Protein AF-L9KUN8-F1 (afdb_monomer_lite)

Foldseek 3Di:
DVVVVVVVVVVVVVCQQVCAAQDAQPQQGDGFNGSHYPDDAAGEDPDGAQSLNVQDADPPALAHRRDTLQVQLVDQDWDADPVRDTDRSVPQLVVDDNSVRHDHHRDPDPPLVRLLVCVVCVVVSCVVNVGHCDDNNPRDPVSNPRDPVNVVVVVVVD

pLDDT: mean 93.27, std 7.04, range [61.41, 98.62]

Sequence (158 aa):
MVVEAMASEIEKMLSEQLCGCWKQCPFCGAICTNTIPTHDGDHSVPFHRSKAVYGWKWYKTDKFSVDFCTSSVASDNYFRLSDDRRIPYKTYRQAGGDYATWSITPDSSLQPYWKWFVCHFRSKLEEKYEKKFTGLGKIPDSWTKITKEDVLNDLKRQ

Radius of gyration: 17.7 Å; chains: 1; bounding box: 38×52×41 Å

Structure (mmCIF, N/CA/C/O backbone):
data_AF-L9KUN8-F1
#
_entry.id   AF-L9KUN8-F1
#
loop_
_atom_site.group_PDB
_atom_site.id
_atom_site.type_symbol
_atom_site.label_atom_id
_atom_site.label_alt_id
_atom_site.label_comp_id
_atom_site.label_asym_id
_atom_site.label_entity_id
_atom_site.label_seq_id
_atom_site.pdbx_PDB_ins_code
_atom_site.Cartn_x
_atom_site.Cartn_y
_atom_site.Cartn_z
_atom_site.occupancy
_atom_site.B_iso_or_equiv
_atom_site.auth_seq_id
_atom_site.auth_comp_id
_atom_site.auth_asym_id
_atom_site.auth_atom_id
_atom_site.pdbx_PDB_model_num
ATOM 1 N N . MET A 1 1 ? 19.400 35.117 10.901 1.00 61.41 1 MET A N 1
ATOM 2 C CA . MET A 1 1 ? 20.815 34.678 10.913 1.00 61.41 1 MET A CA 1
ATOM 3 C C . MET A 1 1 ? 20.997 33.223 11.361 1.00 61.41 1 MET A C 1
ATOM 5 O O . MET A 1 1 ? 21.244 32.405 10.493 1.00 61.41 1 MET A O 1
ATOM 9 N N . VAL A 1 2 ? 20.843 32.843 12.643 1.00 71.25 2 VAL A N 1
ATOM 10 C CA . VAL A 1 2 ? 21.081 31.437 13.086 1.00 71.25 2 VAL A CA 1
ATOM 11 C C . VAL A 1 2 ? 20.014 30.456 12.573 1.00 71.25 2 VAL A C 1
ATOM 13 O O . VAL A 1 2 ? 20.345 29.384 12.083 1.00 71.25 2 VAL A O 1
ATOM 16 N N . VAL A 1 3 ? 18.736 30.845 12.615 1.00 74.25 3 VAL A N 1
ATOM 17 C CA . VAL A 1 3 ? 17.617 30.006 12.138 1.00 74.25 3 VAL A CA 1
ATOM 18 C C . VAL A 1 3 ? 17.662 29.796 10.620 1.00 74.25 3 VAL A C 1
ATOM 20 O O . VAL A 1 3 ? 17.379 28.704 10.147 1.00 74.25 3 VAL A O 1
ATOM 23 N N . GLU A 1 4 ? 18.065 30.814 9.856 1.00 77.31 4 GLU A N 1
ATOM 24 C CA . GLU A 1 4 ? 18.199 30.722 8.393 1.00 77.31 4 GLU A CA 1
ATOM 25 C C . GLU A 1 4 ? 19.376 29.830 7.983 1.00 77.31 4 GLU A C 1
ATOM 27 O O . GLU A 1 4 ? 19.248 29.042 7.051 1.00 77.31 4 GLU A O 1
ATOM 32 N N . ALA A 1 5 ? 20.497 29.899 8.710 1.00 78.31 5 ALA A N 1
ATOM 33 C CA . ALA A 1 5 ? 21.628 29.001 8.494 1.00 78.31 5 ALA A CA 1
ATOM 34 C C . ALA A 1 5 ? 21.252 27.539 8.800 1.00 78.31 5 ALA A C 1
ATOM 36 O O . ALA A 1 5 ? 21.528 26.657 7.992 1.00 78.31 5 ALA A O 1
ATOM 37 N N . MET A 1 6 ? 20.542 27.290 9.910 1.00 84.06 6 MET A N 1
ATOM 38 C CA . MET A 1 6 ? 20.030 25.954 10.245 1.00 84.06 6 MET A CA 1
ATOM 39 C C . MET A 1 6 ? 19.022 25.436 9.212 1.00 84.06 6 MET A C 1
ATOM 41 O O . MET A 1 6 ? 19.077 24.269 8.836 1.00 84.06 6 MET A O 1
ATOM 45 N N . ALA A 1 7 ? 18.106 26.289 8.746 1.00 84.94 7 ALA A N 1
ATOM 46 C CA . ALA A 1 7 ? 17.129 25.918 7.728 1.00 84.94 7 ALA A CA 1
ATOM 47 C C . ALA A 1 7 ? 17.807 25.539 6.402 1.00 84.94 7 ALA A C 1
ATOM 49 O O . ALA A 1 7 ? 17.442 24.525 5.818 1.00 84.94 7 ALA A O 1
ATOM 50 N N . SER A 1 8 ? 18.823 26.296 5.979 1.00 88.94 8 SER A N 1
ATOM 51 C CA . SER A 1 8 ? 19.601 26.024 4.761 1.00 88.94 8 SER A CA 1
ATOM 52 C C . SER A 1 8 ? 20.358 24.694 4.831 1.00 88.94 8 SER A C 1
ATOM 54 O O . SER A 1 8 ? 20.368 23.920 3.875 1.00 88.94 8 SER A O 1
ATOM 56 N N . GLU A 1 9 ? 20.947 24.372 5.984 1.00 89.38 9 GLU A N 1
ATOM 57 C CA . GLU A 1 9 ? 21.663 23.108 6.165 1.00 89.38 9 GLU A CA 1
ATOM 58 C C . GLU A 1 9 ? 20.710 21.905 6.197 1.00 89.38 9 GLU A C 1
ATOM 60 O O . GLU A 1 9 ? 20.967 20.896 5.540 1.00 89.38 9 GLU A O 1
ATOM 65 N N . ILE A 1 10 ? 19.555 22.042 6.860 1.00 86.12 10 ILE A N 1
ATOM 66 C CA . ILE A 1 10 ? 18.482 21.039 6.822 1.00 86.12 10 ILE A CA 1
ATOM 67 C C . ILE A 1 10 ? 17.959 20.861 5.394 1.00 86.12 10 ILE A C 1
ATOM 69 O O . ILE A 1 10 ? 17.782 19.730 4.951 1.00 86.12 10 ILE A O 1
ATOM 73 N N . GLU A 1 11 ? 17.722 21.949 4.664 1.00 85.00 11 GLU A N 1
ATOM 74 C CA . GLU A 1 11 ? 17.260 21.906 3.276 1.00 85.00 11 GLU A CA 1
ATOM 75 C C . GLU A 1 11 ? 18.266 21.184 2.382 1.00 85.00 11 GLU A C 1
ATOM 77 O O . GLU A 1 11 ? 17.876 20.308 1.612 1.00 85.00 11 GLU A O 1
ATOM 82 N N . LYS A 1 12 ? 19.561 21.476 2.526 1.00 84.12 12 LYS A N 1
ATOM 83 C CA . LYS A 1 12 ? 20.623 20.793 1.785 1.00 84.12 12 LYS A CA 1
ATOM 84 C C . LYS A 1 12 ? 20.669 19.300 2.111 1.00 84.12 12 LYS A C 1
ATOM 86 O O . LYS A 1 12 ? 20.651 18.488 1.191 1.00 84.12 12 LYS A O 1
ATOM 91 N N . MET A 1 13 ? 20.659 18.933 3.394 1.00 81.00 13 MET A N 1
ATOM 92 C CA . MET A 1 13 ? 20.650 17.530 3.822 1.00 81.00 13 MET A CA 1
ATOM 93 C C . MET A 1 13 ? 19.417 16.785 3.304 1.00 81.00 13 MET A C 1
ATOM 95 O O . MET A 1 13 ? 19.529 15.671 2.798 1.00 81.00 13 MET A O 1
ATOM 99 N N . LEU A 1 14 ? 18.234 17.395 3.409 1.00 78.94 14 LEU A N 1
ATOM 100 C CA . LEU A 1 14 ? 17.001 16.815 2.889 1.00 78.94 14 LEU A CA 1
ATOM 101 C C . LEU A 1 14 ? 17.051 16.705 1.367 1.00 78.94 14 LEU A C 1
ATOM 103 O O . LEU A 1 14 ? 16.678 15.667 0.846 1.00 78.94 14 LEU A O 1
ATOM 107 N N . SER A 1 15 ? 17.543 17.717 0.656 1.00 77.62 15 SER A N 1
ATOM 108 C CA . SER A 1 15 ? 17.675 17.698 -0.803 1.00 77.62 15 SER A CA 1
ATOM 109 C C . SER A 1 15 ? 18.627 16.596 -1.273 1.00 77.62 15 SER A C 1
ATOM 111 O O . SER A 1 15 ? 18.291 15.855 -2.188 1.00 77.62 15 SER A O 1
ATOM 113 N N . GLU A 1 16 ? 19.761 16.398 -0.598 1.00 72.25 16 GLU A N 1
ATOM 114 C CA . GLU A 1 16 ? 20.705 15.306 -0.881 1.00 72.25 16 GLU A CA 1
ATOM 115 C C . GLU A 1 16 ? 20.124 13.916 -0.561 1.00 72.25 16 GLU A C 1
ATOM 117 O O . GLU A 1 16 ? 20.433 12.945 -1.243 1.00 72.25 16 GLU A O 1
ATOM 122 N N . GLN A 1 17 ? 19.250 13.797 0.442 1.00 67.81 17 GLN A N 1
ATOM 123 C CA . GLN A 1 17 ? 18.532 12.545 0.729 1.00 67.81 17 GLN A CA 1
ATOM 124 C C . GLN A 1 17 ? 17.341 12.316 -0.217 1.00 67.81 17 GLN A C 1
ATOM 126 O O . GLN A 1 17 ? 16.961 11.177 -0.488 1.00 67.81 17 GLN A O 1
ATOM 131 N N . LEU A 1 18 ? 16.746 13.393 -0.729 1.00 70.69 18 LEU A N 1
ATOM 132 C CA . LEU A 1 18 ? 15.583 13.389 -1.612 1.00 70.69 18 LEU A CA 1
ATOM 133 C C . LEU A 1 18 ? 15.972 13.476 -3.098 1.00 70.69 18 LEU A C 1
ATOM 135 O O . LEU A 1 18 ? 15.100 13.403 -3.954 1.00 70.69 18 LEU A O 1
ATOM 139 N N . CYS A 1 19 ? 17.254 13.584 -3.457 1.00 74.50 19 CYS A N 1
ATOM 140 C CA . CYS A 1 19 ? 17.691 13.590 -4.859 1.00 74.50 19 CYS A CA 1
ATOM 141 C C . CYS A 1 19 ? 17.757 12.186 -5.485 1.00 74.50 19 CYS A C 1
ATOM 143 O O . CYS A 1 19 ? 18.131 12.053 -6.648 1.00 74.50 19 CYS A O 1
ATOM 145 N N . GLY A 1 20 ? 17.379 11.147 -4.735 1.00 86.38 20 GLY A N 1
ATOM 146 C CA 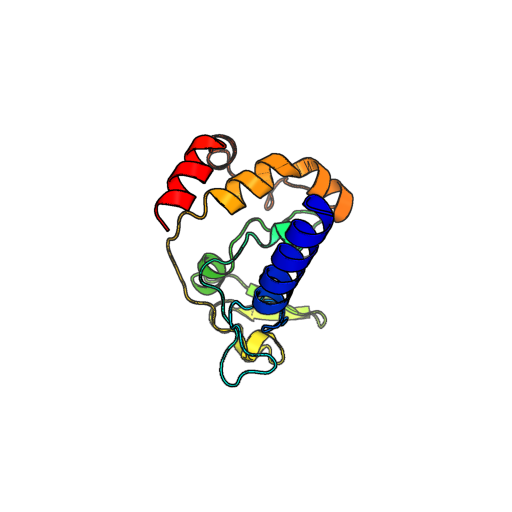. GLY A 1 20 ? 17.385 9.761 -5.186 1.00 86.38 20 GLY A CA 1
ATOM 147 C C . GLY A 1 20 ? 16.281 9.398 -6.182 1.00 86.38 20 GLY A C 1
ATOM 148 O O . GLY A 1 20 ? 15.690 10.220 -6.882 1.00 86.38 20 GLY A O 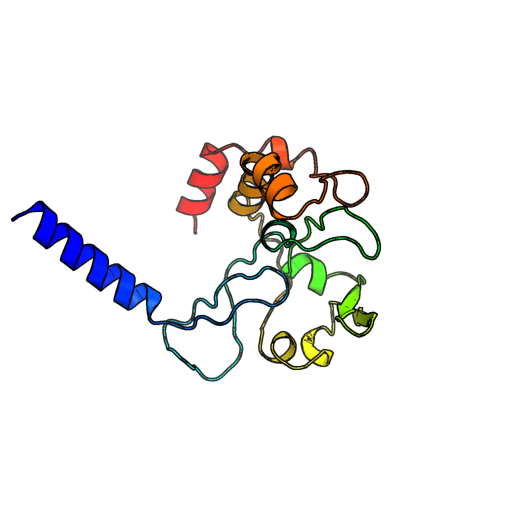1
ATOM 149 N N . CYS A 1 21 ? 16.002 8.106 -6.270 1.00 92.31 21 CYS A N 1
ATOM 150 C CA . CYS A 1 21 ? 14.995 7.558 -7.159 1.00 92.31 21 CYS A CA 1
ATOM 151 C C . CYS A 1 21 ? 13.574 7.896 -6.694 1.00 92.31 21 CYS A C 1
ATOM 153 O O . CYS A 1 21 ? 13.133 7.488 -5.625 1.00 92.31 21 CYS A O 1
ATOM 155 N N . TRP A 1 22 ? 12.805 8.559 -7.557 1.00 91.88 22 TRP A N 1
ATOM 156 C CA . TRP A 1 22 ? 11.414 8.940 -7.277 1.00 91.88 22 TRP A CA 1
ATOM 157 C C . TRP A 1 22 ? 10.367 7.957 -7.804 1.00 91.88 22 TRP A C 1
ATOM 159 O O . TRP A 1 22 ? 9.163 8.224 -7.742 1.00 91.88 22 TRP A O 1
ATOM 169 N N . LYS A 1 23 ? 10.794 6.811 -8.343 1.00 95.94 23 LYS A N 1
ATOM 170 C CA . LYS A 1 23 ? 9.863 5.787 -8.823 1.00 95.94 23 LYS A CA 1
ATOM 171 C C . LYS A 1 23 ? 9.024 5.270 -7.657 1.00 95.94 23 LYS A C 1
ATOM 173 O O . LYS A 1 23 ? 9.529 5.064 -6.554 1.00 95.94 23 LYS A O 1
ATOM 178 N N . GLN A 1 24 ? 7.735 5.058 -7.913 1.00 96.81 24 GLN A N 1
ATOM 179 C CA . GLN A 1 24 ? 6.771 4.598 -6.918 1.00 96.81 24 GLN A CA 1
ATOM 180 C C . GLN A 1 24 ? 6.348 3.158 -7.181 1.00 96.81 24 GLN A C 1
ATOM 182 O O . GLN A 1 24 ? 6.129 2.764 -8.324 1.00 96.81 24 GLN A O 1
ATOM 187 N N . CYS A 1 25 ? 6.183 2.386 -6.108 1.00 98.00 25 CYS A N 1
ATOM 188 C CA . CYS A 1 25 ? 5.654 1.034 -6.188 1.00 98.00 25 CYS A CA 1
ATOM 189 C C . CYS A 1 25 ? 4.237 1.092 -6.769 1.00 98.00 25 CYS A C 1
ATOM 191 O O . CYS A 1 25 ? 3.396 1.784 -6.192 1.00 98.00 25 CYS A O 1
ATOM 193 N N . PRO A 1 26 ? 3.907 0.332 -7.824 1.00 97.19 26 PRO A N 1
ATOM 194 C CA . PRO A 1 26 ? 2.597 0.453 -8.466 1.00 97.19 26 PRO A CA 1
ATOM 195 C C . PRO A 1 26 ? 1.436 -0.001 -7.562 1.00 97.19 26 PRO A C 1
ATOM 197 O O . PRO A 1 26 ? 0.286 0.385 -7.766 1.00 97.19 26 PRO A O 1
ATOM 200 N N . PHE A 1 27 ? 1.718 -0.793 -6.522 1.00 97.38 27 PHE A N 1
ATOM 201 C CA . PHE A 1 27 ? 0.705 -1.269 -5.578 1.00 97.38 27 PHE A CA 1
ATOM 202 C C . PHE A 1 27 ? 0.513 -0.354 -4.374 1.00 97.38 27 PHE A C 1
ATOM 204 O O . PHE A 1 27 ? -0.611 -0.013 -4.029 1.00 97.38 27 PHE A O 1
ATOM 211 N N . CYS A 1 28 ? 1.581 0.020 -3.676 1.00 97.50 28 CYS A N 1
ATOM 212 C CA . CYS A 1 28 ? 1.439 0.806 -2.453 1.00 97.50 28 CYS A CA 1
ATOM 213 C C . CYS A 1 28 ? 1.916 2.245 -2.603 1.00 97.50 28 CYS A C 1
ATOM 215 O O . CYS A 1 28 ? 1.756 3.013 -1.667 1.00 97.50 28 CYS A O 1
ATOM 217 N N . GLY A 1 29 ? 2.508 2.636 -3.729 1.00 96.69 29 GLY A N 1
ATOM 218 C CA . GLY A 1 29 ? 3.056 3.971 -3.970 1.00 96.69 29 GLY A CA 1
ATOM 219 C C . GLY A 1 29 ? 4.264 4.335 -3.099 1.00 96.69 29 GLY A C 1
ATOM 220 O O . GLY A 1 29 ? 4.573 5.518 -2.965 1.00 96.69 29 GLY A O 1
ATOM 221 N N . ALA A 1 30 ? 4.891 3.360 -2.431 1.00 96.12 30 ALA A N 1
ATOM 222 C CA . ALA A 1 30 ? 6.132 3.599 -1.693 1.00 96.12 30 ALA A CA 1
ATOM 223 C C . ALA A 1 30 ? 7.223 4.059 -2.671 1.00 96.12 30 ALA A C 1
ATOM 225 O O . ALA A 1 30 ? 7.278 3.549 -3.788 1.00 96.12 30 ALA A O 1
ATOM 226 N N . ILE A 1 31 ? 8.038 5.030 -2.267 1.00 94.62 31 ILE A N 1
ATOM 227 C CA . ILE A 1 31 ? 9.094 5.609 -3.107 1.00 94.62 31 ILE A CA 1
ATOM 228 C C . ILE A 1 31 ? 10.337 4.739 -2.976 1.00 94.62 31 ILE A C 1
ATOM 230 O O . ILE A 1 31 ? 10.666 4.335 -1.863 1.00 94.62 31 ILE A O 1
ATOM 234 N N . CYS A 1 32 ? 10.993 4.440 -4.094 1.00 95.31 32 CYS A N 1
ATOM 235 C CA . CYS A 1 32 ? 12.228 3.668 -4.103 1.00 95.31 32 CYS A CA 1
ATOM 236 C C . CYS A 1 32 ? 13.275 4.290 -3.167 1.00 95.31 32 CYS A C 1
ATOM 238 O O . CYS A 1 32 ? 13.478 5.498 -3.169 1.00 95.31 32 CYS A O 1
ATOM 240 N N . THR A 1 33 ? 13.957 3.463 -2.375 1.00 92.56 33 THR A N 1
ATOM 241 C CA . THR A 1 33 ? 14.971 3.943 -1.420 1.00 92.56 33 THR A CA 1
ATOM 242 C C . THR A 1 33 ? 16.370 4.061 -2.021 1.00 92.56 33 THR A C 1
ATOM 244 O O . THR A 1 33 ? 17.325 4.306 -1.291 1.00 92.56 33 THR A O 1
ATOM 247 N N . ASN A 1 34 ? 16.524 3.856 -3.333 1.00 91.38 34 ASN A N 1
ATOM 248 C CA . ASN A 1 34 ? 17.816 4.034 -3.982 1.00 91.38 34 ASN A CA 1
ATOM 249 C C . ASN A 1 34 ? 18.149 5.531 -4.056 1.00 91.38 34 ASN A C 1
ATOM 251 O O . ASN A 1 34 ? 17.361 6.320 -4.572 1.00 91.38 34 ASN A O 1
ATOM 255 N N . THR A 1 35 ? 19.315 5.918 -3.547 1.00 88.69 35 THR A N 1
ATOM 256 C CA . THR A 1 35 ? 19.776 7.312 -3.490 1.00 88.69 35 THR A CA 1
ATOM 257 C C . THR A 1 35 ? 20.335 7.819 -4.819 1.00 88.69 35 THR A C 1
ATOM 259 O O . THR A 1 35 ? 20.655 8.997 -4.934 1.00 88.69 35 THR A O 1
ATOM 262 N N . ILE A 1 36 ? 20.431 6.959 -5.836 1.00 87.38 36 ILE A N 1
ATOM 263 C CA . ILE A 1 36 ? 20.905 7.316 -7.172 1.00 87.38 36 ILE A CA 1
ATOM 264 C C . ILE A 1 36 ? 19.690 7.553 -8.092 1.00 87.38 36 ILE A C 1
ATOM 266 O O . ILE A 1 36 ? 18.884 6.635 -8.299 1.00 87.38 36 ILE A O 1
ATOM 270 N N . PRO A 1 37 ? 19.532 8.760 -8.668 1.00 87.06 37 PRO A N 1
ATOM 271 C CA . PRO A 1 37 ? 18.517 9.006 -9.685 1.00 87.06 37 PRO A CA 1
ATOM 272 C C . PRO A 1 37 ? 18.747 8.130 -10.922 1.00 87.06 37 PRO A C 1
ATOM 274 O O . PRO A 1 37 ? 19.880 7.947 -11.356 1.00 87.06 37 PRO A O 1
ATOM 277 N N . THR A 1 38 ? 17.662 7.617 -11.514 1.00 88.25 38 THR A N 1
ATOM 278 C CA . THR A 1 38 ? 17.702 6.789 -12.740 1.00 88.25 38 THR A CA 1
ATOM 279 C C . THR A 1 38 ? 18.683 5.610 -12.631 1.00 88.25 38 THR A C 1
ATOM 281 O O . THR A 1 38 ? 19.401 5.295 -13.574 1.00 88.25 38 THR A O 1
ATOM 284 N N . HIS A 1 39 ? 18.740 4.976 -11.456 1.00 92.44 39 HIS A N 1
ATOM 285 C CA . HIS A 1 39 ? 19.598 3.815 -11.236 1.00 92.44 39 HIS A CA 1
ATOM 286 C C . HIS A 1 39 ? 19.180 2.610 -12.091 1.00 92.44 39 HIS A C 1
ATOM 288 O O . HIS A 1 39 ? 17.996 2.410 -12.376 1.00 92.44 39 HIS A O 1
ATOM 294 N N . ASP A 1 40 ? 20.160 1.768 -12.414 1.00 93.62 40 ASP A N 1
ATOM 295 C CA . ASP A 1 40 ? 19.932 0.454 -13.010 1.00 93.62 40 ASP A CA 1
ATOM 296 C C . ASP A 1 40 ? 19.365 -0.547 -11.986 1.00 93.62 40 ASP A C 1
ATOM 298 O O . ASP A 1 40 ? 19.457 -0.362 -10.767 1.00 93.62 40 ASP A O 1
ATOM 302 N N . GLY A 1 41 ? 18.809 -1.652 -12.486 1.00 95.00 41 GLY A N 1
ATOM 303 C CA . GLY A 1 41 ? 18.237 -2.719 -11.665 1.00 95.00 41 GLY A CA 1
ATOM 304 C C . GLY A 1 41 ? 16.819 -2.430 -11.169 1.00 95.00 41 GLY A C 1
ATOM 305 O O . GLY A 1 41 ? 16.179 -1.454 -11.558 1.00 95.00 41 GLY A O 1
ATOM 306 N N . ASP A 1 42 ? 16.308 -3.319 -10.317 1.00 97.44 42 ASP A N 1
ATOM 307 C CA . ASP A 1 42 ? 14.935 -3.215 -9.827 1.00 97.44 42 ASP A CA 1
ATOM 308 C C . ASP A 1 42 ? 14.776 -2.123 -8.762 1.00 97.44 42 ASP A C 1
ATOM 310 O O . ASP A 1 42 ? 15.582 -1.977 -7.839 1.00 97.44 42 ASP A O 1
ATOM 314 N N . HIS A 1 43 ? 13.654 -1.415 -8.825 1.00 97.75 43 HIS A N 1
ATOM 315 C CA . HIS A 1 43 ? 13.195 -0.553 -7.748 1.00 97.75 43 HIS A CA 1
ATOM 316 C C . HIS A 1 43 ? 12.726 -1.396 -6.561 1.00 97.75 43 HIS A C 1
ATOM 318 O O . HIS A 1 43 ? 12.055 -2.418 -6.719 1.00 97.75 43 HIS A O 1
ATOM 324 N N . SER A 1 44 ? 13.052 -0.957 -5.353 1.00 96.44 44 SER A N 1
ATOM 325 C CA . SER A 1 44 ? 12.646 -1.637 -4.126 1.00 96.44 44 SER A CA 1
ATOM 326 C C . SER A 1 44 ? 12.555 -0.666 -2.956 1.00 96.44 44 SER A C 1
ATOM 328 O O . SER A 1 44 ? 13.012 0.481 -3.029 1.00 96.44 44 SER A O 1
ATOM 330 N N . VAL A 1 45 ? 11.918 -1.142 -1.890 1.00 94.56 45 VAL A N 1
ATOM 331 C CA . VAL A 1 45 ? 11.879 -0.509 -0.573 1.00 94.56 45 VAL A CA 1
ATOM 332 C C . VAL A 1 45 ? 12.036 -1.596 0.491 1.00 94.56 45 VAL A C 1
ATOM 334 O O . VAL A 1 45 ? 11.557 -2.709 0.268 1.00 94.56 45 VAL A O 1
ATOM 337 N N . PRO A 1 46 ? 12.643 -1.303 1.653 1.00 91.88 46 PRO A N 1
ATOM 338 C CA . PRO A 1 46 ? 12.746 -2.276 2.739 1.00 91.88 46 PRO A CA 1
ATOM 339 C C . PRO A 1 46 ? 11.376 -2.608 3.340 1.00 91.88 46 PRO A C 1
ATOM 341 O O . PRO A 1 46 ? 11.115 -3.751 3.701 1.00 91.88 46 PRO A O 1
ATOM 344 N N . PHE A 1 47 ? 10.477 -1.620 3.401 1.00 92.00 47 PHE A N 1
ATOM 345 C CA . PHE A 1 47 ? 9.134 -1.786 3.942 1.00 92.00 47 PHE A CA 1
ATOM 346 C C . PHE A 1 47 ? 8.105 -1.184 2.992 1.00 92.00 47 PHE A C 1
ATOM 348 O O . PHE A 1 47 ? 8.093 0.020 2.721 1.00 92.00 47 PHE A O 1
ATOM 355 N N . HIS A 1 48 ? 7.212 -2.033 2.491 1.00 95.62 48 HIS A N 1
ATOM 356 C CA . HIS A 1 48 ? 6.045 -1.575 1.749 1.00 95.62 48 HIS A CA 1
ATOM 357 C C . HIS A 1 48 ? 5.035 -0.904 2.690 1.00 95.62 48 HIS A C 1
ATOM 359 O O . HIS A 1 48 ? 5.207 -0.869 3.899 1.00 95.62 48 HIS A O 1
ATOM 365 N N . ARG A 1 49 ? 3.966 -0.329 2.140 1.00 95.75 49 ARG A N 1
ATOM 366 C CA . ARG A 1 49 ? 2.855 0.209 2.937 1.00 95.75 49 ARG A CA 1
ATOM 367 C C . ARG A 1 49 ? 1.554 -0.487 2.587 1.00 95.75 49 ARG A C 1
ATOM 369 O O . ARG A 1 49 ? 1.458 -1.115 1.530 1.00 95.75 49 ARG A O 1
ATOM 376 N N . SER A 1 50 ? 0.551 -0.368 3.455 1.00 97.06 50 SER A N 1
ATOM 377 C CA . SER A 1 50 ? -0.793 -0.856 3.139 1.00 97.06 50 SER A CA 1
ATOM 378 C C . SER A 1 50 ? -1.284 -0.178 1.859 1.00 97.06 50 SER A C 1
ATOM 380 O O . SER A 1 50 ? -1.159 1.044 1.709 1.00 97.06 50 SER A O 1
ATOM 382 N N . LYS A 1 51 ? -1.854 -0.945 0.926 1.00 97.44 51 LYS A N 1
ATOM 383 C CA . LYS A 1 51 ? -2.330 -0.390 -0.349 1.00 97.44 51 LYS A CA 1
ATOM 384 C C . LYS A 1 51 ? -3.462 0.629 -0.163 1.00 97.44 51 LYS A C 1
ATOM 386 O O . LYS A 1 51 ? -3.657 1.479 -1.031 1.00 97.44 51 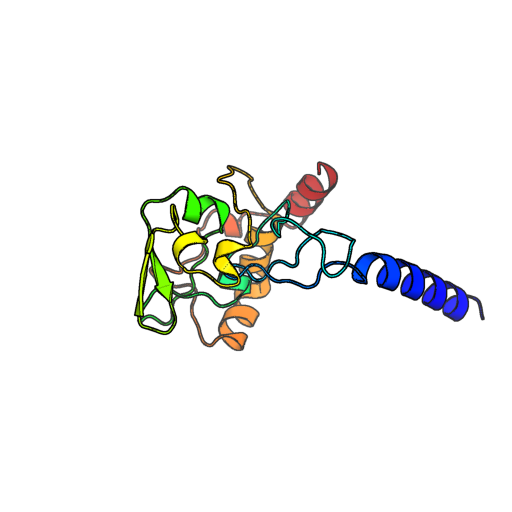LYS A O 1
ATOM 391 N N . ALA A 1 52 ? -4.157 0.610 0.979 1.00 97.88 52 ALA A N 1
ATOM 392 C CA . ALA A 1 52 ? -5.155 1.613 1.350 1.00 97.88 52 ALA A CA 1
ATOM 393 C C . ALA A 1 52 ? -4.575 3.037 1.372 1.00 97.88 52 ALA A C 1
ATOM 395 O O . ALA A 1 52 ? -5.250 3.980 0.965 1.00 97.88 52 ALA A O 1
ATOM 396 N N . VAL A 1 53 ? -3.300 3.197 1.752 1.00 97.62 53 VAL A N 1
ATOM 397 C CA . VAL A 1 53 ? -2.604 4.498 1.737 1.00 97.62 53 VAL A CA 1
ATOM 398 C C . VAL A 1 53 ? -2.530 5.072 0.317 1.00 97.62 53 VAL A C 1
ATOM 400 O O . VAL A 1 53 ? -2.596 6.287 0.127 1.00 97.62 53 VAL A O 1
ATOM 403 N N . TYR A 1 54 ? -2.453 4.196 -0.687 1.00 97.38 54 TYR A N 1
ATOM 404 C CA . TYR A 1 54 ? -2.428 4.541 -2.110 1.00 97.38 54 TYR A CA 1
ATOM 405 C C . TYR A 1 54 ? -3.802 4.422 -2.787 1.00 97.38 54 TYR A C 1
ATOM 407 O O . TYR A 1 54 ? -3.917 4.508 -4.004 1.00 97.38 54 TYR A O 1
ATOM 415 N N . GLY A 1 55 ? -4.864 4.221 -2.005 1.00 97.12 55 GLY A N 1
ATOM 416 C CA . GLY A 1 55 ? -6.227 4.222 -2.516 1.00 97.12 55 GLY A CA 1
ATOM 417 C C . GLY A 1 55 ? -6.667 2.933 -3.209 1.00 97.12 55 GLY A C 1
ATOM 418 O O . GLY A 1 55 ? -7.695 2.948 -3.887 1.00 97.12 55 GLY A O 1
ATOM 419 N N . TRP A 1 56 ? -5.960 1.811 -3.073 1.00 97.06 56 TRP A N 1
ATOM 420 C CA . TRP A 1 56 ? -6.426 0.557 -3.676 1.00 97.06 56 TRP A CA 1
ATOM 421 C C . TRP A 1 56 ? -7.727 0.065 -3.049 1.00 97.06 56 TRP A C 1
ATOM 423 O O . TRP A 1 56 ? -7.975 0.230 -1.853 1.00 97.06 56 TRP A O 1
ATOM 433 N N . LYS A 1 57 ? -8.550 -0.586 -3.872 1.00 96.31 57 LYS A N 1
ATOM 434 C CA . LYS A 1 57 ? -9.866 -1.099 -3.493 1.00 96.31 57 LYS A CA 1
ATOM 435 C C . LYS A 1 57 ? -10.098 -2.504 -4.029 1.00 96.31 57 LYS A C 1
ATOM 437 O O . LYS A 1 57 ? -9.491 -2.904 -5.023 1.00 96.31 57 LYS A O 1
ATOM 442 N N . TRP A 1 58 ? -11.030 -3.219 -3.416 1.00 95.06 58 TRP A N 1
ATOM 443 C CA . TRP A 1 58 ? -11.543 -4.470 -3.961 1.00 95.06 58 TRP A CA 1
ATOM 444 C C . TRP A 1 58 ? -12.331 -4.216 -5.252 1.00 95.06 58 TRP A C 1
ATOM 446 O O . TRP A 1 58 ? -13.106 -3.255 -5.346 1.00 95.06 58 TRP A O 1
ATOM 456 N N . TYR A 1 59 ? -12.136 -5.081 -6.251 1.00 93.06 59 TYR A N 1
ATOM 457 C CA . TYR A 1 59 ? -12.723 -4.933 -7.587 1.00 93.06 59 TYR A CA 1
ATOM 458 C C . TYR A 1 59 ? -14.241 -4.725 -7.536 1.00 93.06 59 TYR A C 1
ATOM 460 O O . TYR A 1 59 ? -14.942 -5.452 -6.839 1.00 93.06 59 TYR A O 1
ATOM 468 N N . LYS A 1 60 ? -14.737 -3.736 -8.293 1.00 93.06 60 LYS A N 1
ATOM 469 C CA . LYS A 1 60 ? -16.163 -3.356 -8.364 1.00 93.06 60 LYS A CA 1
ATOM 470 C C . LYS A 1 60 ? -16.819 -3.005 -7.018 1.00 93.06 60 LYS A C 1
ATOM 472 O O . LYS A 1 60 ? -18.038 -3.000 -6.916 1.00 93.06 60 LYS A O 1
ATOM 477 N N . THR A 1 61 ? -16.032 -2.651 -6.004 1.00 95.88 61 THR A N 1
ATOM 478 C CA . THR A 1 61 ? -16.549 -2.135 -4.726 1.00 95.88 61 THR A CA 1
ATOM 479 C C . THR A 1 61 ? -15.994 -0.744 -4.427 1.00 95.88 61 THR A C 1
ATOM 481 O O . THR A 1 61 ? -15.089 -0.268 -5.117 1.00 95.88 61 THR A O 1
ATOM 484 N N . ASP A 1 62 ? -16.517 -0.102 -3.389 1.00 97.38 62 ASP A N 1
ATOM 485 C CA . ASP A 1 62 ? -15.982 1.097 -2.736 1.00 97.38 62 ASP A CA 1
ATOM 486 C C . ASP A 1 62 ? -15.111 0.751 -1.509 1.00 97.38 62 ASP A C 1
ATOM 488 O O . ASP A 1 62 ? -14.766 1.623 -0.719 1.00 97.38 62 ASP A O 1
ATOM 492 N N . LYS A 1 63 ? -14.744 -0.522 -1.317 1.00 98.50 63 LYS A N 1
ATOM 493 C CA . LYS A 1 63 ? -14.061 -1.004 -0.109 1.00 98.50 63 LYS A CA 1
ATOM 494 C C . LYS A 1 63 ? -12.553 -1.003 -0.308 1.00 98.50 63 LYS A C 1
ATOM 496 O O . LYS A 1 63 ? -12.070 -1.602 -1.270 1.00 98.50 63 LYS A O 1
ATOM 501 N N . PHE A 1 64 ? -11.806 -0.383 0.602 1.00 98.38 64 PHE A N 1
ATOM 502 C CA . PHE A 1 64 ? -10.339 -0.387 0.546 1.00 98.38 64 PHE A CA 1
ATOM 503 C C . PHE A 1 64 ? -9.754 -1.807 0.557 1.00 98.38 64 PHE A C 1
ATOM 505 O O . PHE A 1 64 ? -10.320 -2.709 1.165 1.00 98.38 64 PHE A O 1
ATOM 512 N N . SER A 1 65 ? -8.591 -2.000 -0.064 1.00 97.25 65 SER A N 1
ATOM 513 C CA . SER A 1 65 ? -7.717 -3.141 0.243 1.00 97.25 65 SER A CA 1
ATOM 514 C C . SER A 1 65 ? -6.709 -2.694 1.297 1.00 97.25 65 SER A C 1
ATOM 516 O O . SER A 1 65 ? -5.937 -1.764 1.067 1.00 97.25 65 SER A O 1
ATOM 518 N N . VAL A 1 66 ? -6.727 -3.347 2.459 1.00 97.06 66 VAL A N 1
ATOM 519 C CA . VAL A 1 66 ? -5.773 -3.089 3.552 1.00 97.06 66 VAL A CA 1
ATOM 520 C C . VAL A 1 66 ? -4.478 -3.891 3.403 1.00 97.06 66 VAL A C 1
ATOM 522 O O . VAL A 1 66 ? -3.547 -3.696 4.181 1.00 97.06 66 VAL A O 1
ATOM 525 N N . ASP A 1 67 ? -4.397 -4.760 2.395 1.00 95.38 67 ASP A N 1
ATOM 526 C CA . ASP A 1 67 ? -3.289 -5.692 2.208 1.00 95.38 67 ASP A CA 1
ATOM 527 C C . ASP A 1 67 ? -1.960 -4.975 1.966 1.00 95.38 67 ASP A C 1
ATOM 529 O O . ASP A 1 67 ? -1.903 -3.858 1.442 1.00 95.38 67 ASP A O 1
ATOM 533 N N . PHE A 1 68 ? -0.874 -5.666 2.295 1.00 97.12 68 PHE A N 1
ATOM 534 C CA . PHE A 1 68 ? 0.485 -5.254 1.964 1.00 97.12 68 PHE A CA 1
ATOM 535 C C . PHE A 1 68 ? 0.951 -5.939 0.680 1.00 97.12 68 PHE A C 1
ATOM 537 O O . PHE A 1 68 ? 0.465 -7.015 0.315 1.00 97.12 68 PHE A O 1
ATOM 544 N N . CYS A 1 69 ? 1.898 -5.313 -0.021 1.00 97.50 69 CYS A N 1
ATOM 545 C CA . CYS A 1 69 ? 2.466 -5.869 -1.251 1.00 97.50 69 CYS A CA 1
ATOM 546 C C . CYS A 1 69 ? 3.093 -7.242 -0.999 1.00 97.50 69 CYS A C 1
ATOM 548 O O . CYS A 1 69 ? 2.798 -8.180 -1.733 1.00 97.50 69 CYS A O 1
ATOM 550 N N . THR A 1 70 ? 3.856 -7.362 0.088 1.00 96.81 70 THR A N 1
ATOM 551 C CA . THR A 1 70 ? 4.582 -8.571 0.494 1.00 96.81 70 THR A CA 1
ATOM 552 C C . THR A 1 70 ? 3.637 -9.746 0.759 1.00 96.81 70 THR A C 1
ATOM 554 O O . THR A 1 70 ? 3.806 -10.825 0.195 1.00 96.81 70 THR A O 1
ATOM 557 N N . SER A 1 71 ? 2.546 -9.522 1.498 1.00 95.56 71 SER A N 1
ATOM 558 C CA . SER A 1 71 ? 1.502 -10.539 1.698 1.00 95.56 71 SER A CA 1
ATOM 559 C C . SER A 1 71 ? 0.746 -10.868 0.408 1.00 95.56 71 SER A C 1
ATOM 561 O O . SER A 1 71 ? 0.335 -12.006 0.196 1.00 95.56 71 SER A O 1
ATOM 563 N N . SER A 1 72 ? 0.567 -9.888 -0.482 1.00 96.38 72 SER A N 1
ATOM 564 C CA . SER A 1 72 ? -0.142 -10.102 -1.746 1.00 96.38 72 SER A CA 1
ATOM 565 C C . SER A 1 72 ? 0.645 -11.012 -2.678 1.00 96.38 72 SER A C 1
ATOM 567 O O . SER A 1 72 ? 0.074 -11.978 -3.181 1.00 96.38 72 SER A O 1
ATOM 569 N N . VAL A 1 73 ? 1.946 -10.760 -2.862 1.00 97.12 73 VAL A N 1
ATOM 570 C CA . VAL A 1 73 ? 2.821 -11.599 -3.704 1.00 97.12 73 VAL A CA 1
ATOM 571 C C . VAL A 1 73 ? 3.036 -13.002 -3.127 1.00 97.12 73 VAL A C 1
ATOM 573 O O . VAL A 1 73 ? 3.387 -13.909 -3.872 1.00 97.12 73 VAL A O 1
ATOM 576 N N . ALA A 1 74 ? 2.756 -13.211 -1.836 1.00 96.06 74 ALA A N 1
ATOM 577 C CA . ALA A 1 74 ? 2.736 -14.532 -1.204 1.00 96.06 74 ALA A CA 1
ATOM 578 C C . ALA A 1 74 ? 1.409 -15.300 -1.399 1.00 96.06 74 ALA A C 1
ATOM 580 O O . ALA A 1 74 ? 1.357 -16.512 -1.194 1.00 96.06 74 ALA A O 1
ATOM 581 N N . SER A 1 75 ? 0.329 -14.617 -1.784 1.00 94.62 75 SER A N 1
ATOM 582 C CA . SER A 1 75 ? -1.026 -15.182 -1.858 1.00 94.62 75 SER A CA 1
ATOM 583 C C . SER A 1 75 ? -1.401 -15.683 -3.257 1.00 94.62 75 SER A C 1
ATOM 585 O O . SER A 1 75 ? -0.783 -15.307 -4.250 1.00 94.62 75 SER A O 1
ATOM 587 N N . ASP A 1 76 ? -2.474 -16.470 -3.356 1.00 96.38 76 ASP A N 1
ATOM 588 C CA . ASP A 1 76 ? -3.101 -16.843 -4.638 1.00 96.38 76 ASP A CA 1
ATOM 589 C C . ASP A 1 76 ? -4.101 -15.791 -5.150 1.00 96.38 76 ASP A C 1
ATOM 591 O O . ASP A 1 76 ? -4.909 -16.056 -6.043 1.00 96.38 76 ASP A O 1
ATOM 595 N N . ASN A 1 77 ? -4.070 -14.579 -4.587 1.00 94.44 77 ASN A N 1
ATOM 596 C CA . ASN A 1 77 ? -4.926 -13.489 -5.031 1.00 94.44 77 ASN A CA 1
ATOM 597 C C . ASN A 1 77 ? -4.454 -12.900 -6.366 1.00 94.44 77 ASN A C 1
ATOM 599 O O . ASN A 1 77 ? -3.327 -13.087 -6.830 1.00 94.44 77 ASN A O 1
ATOM 603 N N . TYR A 1 78 ? -5.342 -12.108 -6.959 1.00 96.56 78 TYR A N 1
ATOM 604 C CA . TYR A 1 78 ? -5.139 -11.453 -8.242 1.00 96.56 78 TYR A CA 1
ATOM 605 C C . TYR A 1 78 ? -5.348 -9.951 -8.085 1.00 96.56 78 TYR A C 1
ATOM 607 O O . TYR A 1 78 ? -6.222 -9.523 -7.330 1.00 96.56 78 TYR A O 1
ATOM 615 N N . PHE A 1 79 ? -4.618 -9.163 -8.865 1.00 96.38 79 PHE A N 1
ATOM 616 C CA . PHE A 1 79 ? -4.979 -7.776 -9.143 1.00 96.38 79 PHE A CA 1
ATOM 617 C C . PHE A 1 79 ? -5.528 -7.649 -10.556 1.00 96.38 79 PHE A C 1
ATOM 619 O O . PHE A 1 79 ? -5.432 -8.573 -11.370 1.00 96.38 79 PHE A O 1
ATOM 626 N N . ARG A 1 80 ? -6.137 -6.498 -10.830 1.00 94.94 80 ARG A N 1
ATOM 627 C CA . ARG A 1 80 ? -6.581 -6.135 -12.169 1.00 94.94 80 ARG A CA 1
ATOM 628 C C . ARG A 1 80 ? -5.8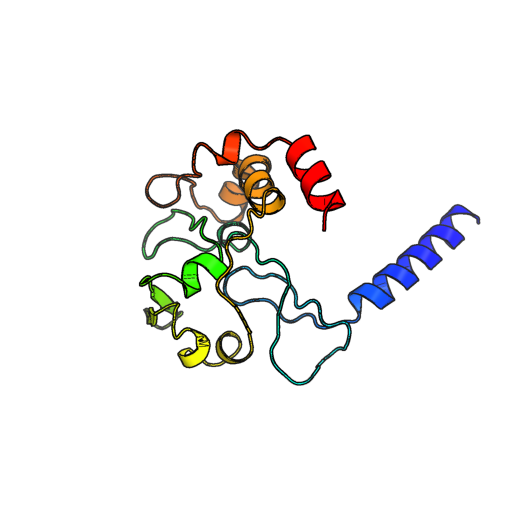54 -4.900 -12.652 1.00 94.94 80 ARG A C 1
ATOM 630 O O . ARG A 1 80 ? -5.635 -3.971 -11.877 1.00 94.94 80 ARG A O 1
ATOM 637 N N . LEU A 1 81 ? -5.510 -4.923 -13.929 1.00 93.31 81 LEU A N 1
ATOM 638 C CA . LEU A 1 81 ? -5.043 -3.759 -14.662 1.00 93.31 81 LEU A CA 1
ATOM 639 C C . LEU A 1 81 ? -6.226 -2.889 -15.104 1.00 93.31 81 LEU A C 1
ATOM 641 O O . LEU A 1 81 ? -7.389 -3.276 -14.970 1.00 93.31 81 LEU A O 1
ATOM 645 N N . SER A 1 82 ? -5.923 -1.703 -15.630 1.00 89.69 82 SER A N 1
ATOM 646 C CA . SER A 1 82 ? -6.920 -0.767 -16.167 1.00 89.69 82 SER A CA 1
ATOM 647 C C . SER A 1 82 ? -7.695 -1.329 -17.362 1.00 89.69 82 SER A C 1
ATOM 649 O O . SER A 1 82 ? -8.830 -0.927 -17.586 1.00 89.69 82 SER A O 1
ATOM 651 N N . ASP A 1 83 ? -7.112 -2.284 -18.088 1.00 91.38 83 ASP A N 1
ATOM 652 C CA . ASP A 1 83 ? -7.730 -3.019 -19.199 1.00 91.38 83 ASP A CA 1
ATOM 653 C C . ASP A 1 83 ? -8.484 -4.289 -18.750 1.00 91.38 83 ASP A C 1
ATOM 655 O O . ASP A 1 83 ? -8.748 -5.186 -19.548 1.00 91.38 83 ASP A O 1
ATOM 659 N N . ASP A 1 84 ? -8.815 -4.383 -17.458 1.00 91.12 84 ASP A N 1
ATOM 660 C CA . ASP A 1 84 ? -9.534 -5.490 -16.818 1.00 91.12 84 ASP A CA 1
ATOM 661 C C . ASP A 1 84 ? -8.805 -6.849 -16.789 1.00 91.12 84 ASP A C 1
ATOM 663 O O . ASP A 1 84 ? -9.322 -7.799 -16.176 1.00 91.12 84 ASP A O 1
ATOM 667 N N . ARG A 1 85 ? -7.585 -6.963 -17.341 1.00 94.81 85 ARG A N 1
ATOM 668 C CA . ARG A 1 85 ? -6.776 -8.189 -17.235 1.00 94.81 85 ARG A CA 1
ATOM 669 C C . ARG A 1 85 ? -6.511 -8.534 -15.775 1.00 94.81 85 ARG A C 1
ATOM 671 O O . ARG A 1 85 ? -6.069 -7.692 -14.994 1.00 94.81 85 ARG A O 1
ATOM 678 N N . ARG A 1 86 ? -6.756 -9.795 -15.408 1.00 97.06 86 ARG A N 1
ATOM 679 C CA . ARG A 1 86 ? -6.405 -10.352 -14.092 1.00 97.06 86 ARG A CA 1
ATOM 680 C C . ARG A 1 86 ? -5.013 -10.951 -14.133 1.00 97.06 86 ARG A C 1
ATOM 682 O O . ARG A 1 86 ? -4.749 -11.816 -14.960 1.00 97.06 86 ARG A O 1
ATOM 689 N N . ILE A 1 87 ? -4.179 -10.553 -13.183 1.00 97.94 87 ILE A N 1
ATOM 690 C CA . ILE A 1 87 ? -2.813 -11.055 -13.048 1.00 97.94 87 ILE A CA 1
ATOM 691 C C . ILE A 1 87 ? -2.640 -11.578 -11.619 1.00 97.94 87 ILE A C 1
ATOM 693 O O . ILE A 1 87 ? -2.997 -10.868 -10.670 1.00 97.94 87 ILE A O 1
ATOM 697 N N . PRO A 1 88 ? -2.158 -12.821 -11.433 1.00 98.06 88 PRO A N 1
ATOM 698 C CA . PRO A 1 88 ? -1.794 -13.320 -10.113 1.00 98.06 88 PRO A CA 1
ATOM 699 C C . PRO A 1 88 ? -0.745 -12.410 -9.475 1.00 98.06 88 PRO A C 1
ATOM 701 O O . PRO A 1 88 ? 0.230 -12.031 -10.124 1.00 98.06 88 PRO A O 1
ATOM 704 N N . TYR A 1 89 ? -0.884 -12.098 -8.187 1.00 97.50 89 TYR A N 1
ATOM 705 C CA . TYR A 1 89 ? 0.151 -11.323 -7.498 1.00 97.50 89 TYR A CA 1
ATOM 706 C C . TYR A 1 89 ? 1.508 -12.037 -7.508 1.00 97.50 89 TYR A C 1
ATOM 708 O O . TYR A 1 89 ? 2.524 -11.369 -7.623 1.00 97.50 89 TYR A O 1
ATOM 716 N N . LYS A 1 90 ? 1.541 -13.376 -7.474 1.00 97.25 90 LYS A N 1
ATOM 717 C CA . LYS A 1 90 ? 2.776 -14.179 -7.577 1.00 97.25 90 LYS A CA 1
ATOM 718 C C . LYS A 1 90 ? 3.554 -13.962 -8.880 1.00 97.25 90 LYS A C 1
ATOM 720 O O . LYS A 1 90 ? 4.766 -14.134 -8.900 1.00 97.25 90 LYS A O 1
ATOM 725 N N . THR A 1 91 ? 2.877 -13.572 -9.959 1.00 97.69 91 THR A N 1
ATOM 726 C CA . THR A 1 91 ? 3.492 -13.329 -11.272 1.00 97.69 91 THR A CA 1
ATOM 727 C C . THR A 1 91 ? 3.316 -11.882 -11.726 1.00 97.69 91 THR A C 1
ATOM 729 O O . THR A 1 91 ? 3.332 -11.601 -12.923 1.00 97.69 91 THR A O 1
ATOM 732 N N . TYR A 1 92 ? 3.184 -10.943 -10.779 1.00 98.00 92 TYR A N 1
ATOM 733 C CA . TYR A 1 92 ? 2.858 -9.540 -11.053 1.00 98.00 92 TYR A CA 1
ATOM 734 C C . TYR A 1 92 ? 3.739 -8.877 -12.115 1.00 98.00 92 TYR A C 1
ATOM 736 O O . TYR A 1 92 ? 3.246 -8.042 -12.867 1.00 98.00 92 TYR A O 1
ATOM 744 N N . ARG A 1 93 ? 5.013 -9.273 -12.224 1.00 98.00 93 ARG A N 1
ATOM 745 C CA . ARG A 1 93 ? 5.945 -8.743 -13.230 1.00 98.00 93 ARG A CA 1
ATOM 746 C C . ARG A 1 93 ? 5.479 -8.960 -14.672 1.00 98.00 93 ARG A C 1
ATOM 748 O O . ARG A 1 93 ? 5.808 -8.157 -15.537 1.00 98.00 93 ARG A O 1
ATOM 755 N N . GLN A 1 94 ? 4.652 -9.976 -14.934 1.00 97.62 94 GLN A N 1
ATOM 756 C CA . GLN A 1 94 ? 4.038 -10.214 -16.249 1.00 97.62 94 GLN A CA 1
ATOM 757 C C . GLN A 1 94 ? 3.097 -9.078 -16.688 1.00 97.62 94 GLN A C 1
ATOM 759 O O . GLN A 1 94 ? 2.755 -8.989 -17.864 1.00 97.62 94 GLN A O 1
ATOM 764 N N . ALA A 1 95 ? 2.693 -8.192 -15.771 1.00 97.25 95 ALA A N 1
ATOM 765 C CA . ALA A 1 95 ? 1.933 -6.991 -16.101 1.00 97.25 95 ALA A CA 1
ATOM 766 C C . ALA A 1 95 ? 2.727 -5.966 -16.932 1.00 97.25 95 ALA A C 1
ATOM 768 O O . ALA A 1 95 ? 2.111 -5.120 -17.579 1.00 97.25 95 ALA A O 1
ATOM 769 N N . GLY A 1 96 ? 4.064 -6.045 -16.943 1.00 96.75 96 GLY A N 1
ATOM 770 C CA . GLY A 1 96 ? 4.919 -5.097 -17.657 1.00 96.75 96 GLY A CA 1
ATOM 771 C C . GLY A 1 96 ? 4.989 -3.717 -16.993 1.00 96.75 96 GLY A C 1
ATOM 772 O O . GLY A 1 96 ? 4.479 -3.506 -15.890 1.00 96.75 96 GLY A O 1
ATOM 773 N N . GLY A 1 97 ? 5.645 -2.768 -17.668 1.00 95.31 97 GLY A N 1
ATOM 774 C CA . GLY A 1 97 ? 5.809 -1.393 -17.180 1.00 95.31 97 GLY A CA 1
ATOM 775 C C . GLY A 1 97 ? 6.431 -1.334 -15.783 1.00 95.31 97 GLY A C 1
ATOM 776 O O . GLY A 1 97 ? 7.326 -2.118 -15.467 1.00 95.31 97 GLY A O 1
ATOM 777 N N . ASP A 1 98 ? 5.904 -0.455 -14.927 1.00 94.88 98 ASP A N 1
ATOM 778 C CA . ASP A 1 98 ? 6.381 -0.308 -13.546 1.00 94.88 98 ASP A CA 1
ATOM 779 C C . ASP A 1 98 ? 6.207 -1.592 -12.711 1.00 94.88 98 ASP A C 1
ATOM 781 O O . ASP A 1 98 ? 6.917 -1.796 -11.737 1.00 94.88 98 ASP A O 1
ATOM 785 N N . TYR A 1 99 ? 5.307 -2.515 -13.063 1.00 97.50 99 TYR A N 1
ATOM 786 C CA . TYR A 1 99 ? 5.211 -3.783 -12.329 1.00 97.50 99 TYR A CA 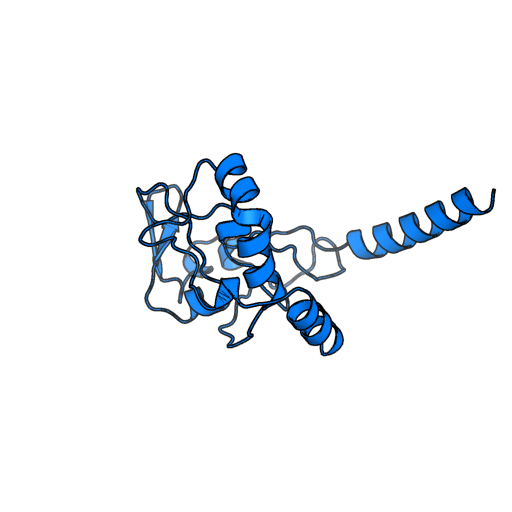1
ATOM 787 C C . TYR A 1 99 ? 6.417 -4.690 -12.579 1.00 97.50 99 TYR A C 1
ATOM 789 O O . TYR A 1 99 ? 6.811 -5.431 -11.685 1.00 97.50 99 TYR A O 1
ATOM 797 N N . ALA A 1 100 ? 7.003 -4.660 -13.778 1.00 97.81 100 ALA A N 1
ATOM 798 C CA . ALA A 1 100 ? 8.124 -5.530 -14.128 1.00 97.81 100 ALA A CA 1
ATOM 799 C C . ALA A 1 100 ? 9.453 -5.073 -13.509 1.00 97.81 100 ALA A C 1
ATOM 801 O O . ALA A 1 100 ? 10.316 -5.917 -13.266 1.00 97.81 100 ALA A O 1
ATOM 802 N N . THR A 1 101 ? 9.590 -3.772 -13.234 1.00 97.81 101 THR A N 1
ATOM 803 C CA . THR A 1 101 ? 10.819 -3.128 -12.739 1.00 97.81 101 THR A CA 1
ATOM 804 C C . THR A 1 101 ? 10.882 -3.003 -11.220 1.00 97.81 101 THR A C 1
ATOM 806 O O . THR A 1 101 ? 11.831 -2.439 -10.685 1.00 97.81 101 THR A O 1
ATOM 809 N N . TRP A 1 102 ? 9.872 -3.493 -10.501 1.00 98.38 102 TRP A N 1
ATOM 810 C CA . TRP A 1 102 ? 9.846 -3.479 -9.042 1.00 98.38 102 TRP A CA 1
ATOM 811 C C . TRP A 1 102 ? 10.148 -4.858 -8.475 1.00 98.38 102 TRP A C 1
ATOM 813 O O . TRP A 1 102 ? 9.538 -5.843 -8.891 1.00 98.38 102 TRP A O 1
ATOM 823 N N . SER A 1 103 ? 11.015 -4.922 -7.467 1.00 97.62 103 SER A N 1
ATOM 824 C CA . SER A 1 103 ? 11.263 -6.115 -6.662 1.00 97.62 103 SER A CA 1
ATOM 825 C C . SER A 1 103 ? 10.444 -6.063 -5.377 1.00 97.62 103 SER A C 1
ATOM 827 O O . SER A 1 103 ? 10.627 -5.178 -4.542 1.00 97.62 103 SER A O 1
ATOM 829 N N . ILE A 1 104 ? 9.506 -7.003 -5.246 1.00 97.62 104 ILE A N 1
ATOM 830 C CA . ILE A 1 104 ? 8.631 -7.156 -4.084 1.00 97.62 104 ILE A CA 1
ATOM 831 C C . ILE A 1 104 ? 8.765 -8.595 -3.612 1.00 97.62 104 ILE A C 1
ATOM 833 O O . ILE A 1 104 ? 8.334 -9.526 -4.296 1.00 97.62 104 ILE A O 1
ATOM 837 N N . THR A 1 105 ? 9.355 -8.778 -2.439 1.00 94.69 105 THR A N 1
ATOM 838 C CA . THR A 1 105 ? 9.540 -10.092 -1.833 1.00 94.69 105 THR A CA 1
ATOM 839 C C . THR A 1 105 ? 8.450 -10.361 -0.793 1.00 94.69 105 THR A C 1
ATOM 841 O O . THR A 1 105 ? 8.012 -9.444 -0.095 1.00 94.69 105 THR A O 1
ATOM 844 N N . PRO A 1 106 ? 7.967 -11.609 -0.673 1.00 93.19 106 PRO A N 1
ATOM 845 C CA . PRO A 1 106 ? 7.221 -12.028 0.503 1.00 93.19 106 PRO A CA 1
ATOM 846 C C . PRO A 1 106 ? 8.013 -11.740 1.781 1.00 93.19 106 PRO A C 1
ATOM 848 O O . PRO A 1 106 ? 9.200 -12.051 1.859 1.00 93.19 106 PRO A O 1
ATOM 851 N N . ASP A 1 107 ? 7.345 -11.192 2.789 1.00 89.31 107 ASP A N 1
ATOM 852 C CA . ASP A 1 107 ? 7.899 -11.019 4.125 1.00 89.31 107 ASP A CA 1
ATOM 853 C C . ASP A 1 107 ? 6.830 -11.296 5.188 1.00 89.31 107 ASP A C 1
ATOM 855 O O . ASP A 1 107 ? 5.633 -11.405 4.899 1.00 89.31 107 ASP A O 1
ATOM 859 N N . SER A 1 108 ? 7.284 -11.431 6.431 1.00 83.81 108 SER A N 1
ATOM 860 C CA . SER A 1 108 ? 6.435 -11.553 7.616 1.00 83.81 108 SER A CA 1
ATOM 861 C C . SER A 1 108 ? 6.598 -10.350 8.549 1.00 83.81 108 SER A C 1
ATOM 863 O O . SER A 1 108 ? 6.393 -10.471 9.759 1.00 83.81 108 SER A O 1
ATOM 865 N N . SER A 1 109 ? 7.027 -9.201 8.014 1.00 85.94 109 SER A N 1
ATOM 866 C CA . SER A 1 109 ? 7.283 -8.010 8.820 1.00 85.94 109 SER A CA 1
ATOM 867 C C . SER A 1 109 ? 5.977 -7.489 9.431 1.00 85.94 109 SER A C 1
ATOM 869 O O . SER A 1 109 ? 4.910 -7.490 8.810 1.00 85.94 109 SER A O 1
ATOM 871 N N . LEU A 1 110 ? 6.030 -7.061 10.696 1.00 86.62 110 LEU A N 1
ATOM 872 C CA . LEU A 1 110 ? 4.826 -6.633 11.414 1.00 86.62 110 LEU A CA 1
ATOM 873 C C . LEU A 1 110 ? 4.288 -5.294 10.904 1.00 86.62 110 LEU A C 1
ATOM 875 O O . LEU A 1 110 ? 3.075 -5.087 10.953 1.00 86.62 110 LEU A O 1
ATOM 879 N N . GLN A 1 111 ? 5.163 -4.406 10.429 1.00 91.81 111 GLN A N 1
ATOM 880 C CA . GLN A 1 111 ? 4.842 -3.077 9.892 1.00 91.81 111 GLN A CA 1
ATOM 881 C C . GLN A 1 111 ? 3.836 -2.289 10.759 1.00 91.81 111 GLN A C 1
ATOM 883 O O . GLN A 1 111 ? 2.826 -1.791 10.242 1.00 91.81 111 GLN A O 1
ATOM 888 N N . PRO A 1 112 ? 4.066 -2.179 12.086 1.00 95.62 112 PRO A N 1
ATOM 889 C CA . PRO A 1 112 ? 3.109 -1.568 13.004 1.00 95.62 112 PRO A CA 1
ATOM 890 C C . PRO A 1 112 ? 2.841 -0.104 12.658 1.00 95.62 112 PRO A C 1
ATOM 892 O O . PRO A 1 112 ? 1.700 0.332 12.781 1.00 95.62 112 PRO A O 1
ATOM 895 N N . TYR A 1 113 ? 3.840 0.623 12.137 1.00 96.25 113 TYR A N 1
ATOM 896 C CA . TYR A 1 113 ? 3.668 2.001 11.672 1.00 96.25 113 TYR A CA 1
ATOM 897 C C . TYR A 1 113 ? 2.544 2.128 10.638 1.00 96.25 113 TYR A C 1
ATOM 899 O O . TYR A 1 113 ? 1.629 2.923 10.822 1.00 96.25 113 TYR A O 1
ATOM 907 N N . TRP A 1 114 ? 2.562 1.327 9.569 1.00 96.81 114 TRP A N 1
ATOM 908 C CA . TRP A 1 114 ? 1.560 1.435 8.504 1.00 96.81 114 TRP A CA 1
ATOM 909 C C . TRP A 1 114 ? 0.179 0.951 8.938 1.00 96.81 114 TRP A C 1
ATOM 911 O O . TRP A 1 114 ? -0.830 1.506 8.501 1.00 96.81 114 TRP A O 1
ATOM 92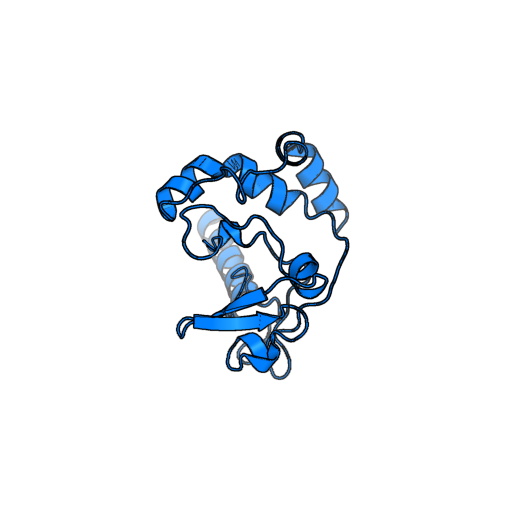1 N N . LYS A 1 115 ? 0.124 -0.046 9.826 1.00 97.38 115 LYS A N 1
ATOM 922 C CA . LYS A 1 115 ? -1.132 -0.508 10.428 1.00 97.38 115 LYS A CA 1
ATOM 923 C C . LYS A 1 115 ? -1.751 0.582 11.305 1.00 97.38 115 LYS A C 1
ATOM 925 O O . LYS A 1 115 ? -2.917 0.931 11.122 1.00 97.38 115 LYS A O 1
ATOM 930 N N . TRP A 1 116 ? -0.944 1.178 12.181 1.00 97.94 116 TRP A N 1
ATOM 931 C CA . TRP A 1 116 ? -1.329 2.319 13.005 1.00 97.94 116 TRP A CA 1
ATOM 932 C C . TRP A 1 116 ? -1.736 3.524 12.154 1.00 97.94 116 TRP A C 1
ATOM 934 O O . TRP A 1 116 ? -2.770 4.126 12.421 1.00 97.94 116 TRP A O 1
ATOM 944 N N . PHE A 1 117 ? -0.987 3.840 11.093 1.00 97.75 117 PHE A N 1
ATOM 945 C CA . PHE A 1 117 ? -1.275 4.950 10.182 1.00 97.75 117 PHE A CA 1
ATOM 946 C C . PHE A 1 117 ? -2.671 4.819 9.570 1.00 97.75 117 PHE A C 1
ATOM 948 O O . PHE A 1 117 ? -3.445 5.774 9.590 1.00 97.75 117 PHE A O 1
ATOM 955 N N . VAL A 1 118 ? -3.020 3.636 9.055 1.00 98.19 118 VAL A N 1
ATOM 956 C CA . VAL A 1 118 ? -4.346 3.385 8.470 1.00 98.19 118 VAL A CA 1
ATOM 957 C C . VAL A 1 118 ? -5.451 3.545 9.515 1.00 98.19 118 VAL A C 1
ATOM 959 O O . VAL A 1 118 ? -6.477 4.150 9.214 1.00 98.19 118 VAL A O 1
ATOM 962 N N . CYS A 1 119 ? -5.247 3.061 10.745 1.00 98.00 119 CYS A N 1
ATOM 963 C CA . CYS A 1 119 ? -6.200 3.266 11.839 1.00 98.00 119 CYS A CA 1
ATOM 964 C C . CYS A 1 119 ? -6.342 4.745 12.217 1.00 98.00 119 CYS A C 1
ATOM 966 O O . CYS A 1 119 ? -7.456 5.248 12.338 1.00 98.00 119 CYS A O 1
ATOM 968 N N . HIS A 1 120 ? -5.220 5.439 12.395 1.00 97.75 120 HIS A N 1
ATOM 969 C CA . HIS A 1 120 ? -5.173 6.809 12.892 1.00 97.75 120 HIS A CA 1
ATOM 970 C C . HIS A 1 120 ? -5.713 7.816 11.869 1.00 97.75 120 HIS A C 1
ATOM 972 O O . HIS A 1 120 ? -6.438 8.741 12.226 1.00 97.75 120 HIS A O 1
ATOM 978 N N . PHE A 1 121 ? -5.412 7.617 10.584 1.00 97.69 121 PHE A N 1
ATOM 979 C CA . PHE A 1 121 ? -5.842 8.494 9.492 1.00 97.69 121 PHE A CA 1
ATOM 980 C C . PHE A 1 121 ? -7.035 7.949 8.703 1.00 97.69 121 PHE A C 1
ATOM 982 O O . PHE A 1 121 ? -7.302 8.421 7.598 1.00 97.69 121 PHE A O 1
ATOM 989 N N . ARG A 1 122 ? -7.777 6.989 9.269 1.00 98.12 122 ARG A N 1
ATOM 990 C CA . ARG A 1 122 ? -8.908 6.313 8.624 1.00 98.12 122 ARG A CA 1
ATOM 991 C C . ARG A 1 122 ? -9.859 7.286 7.924 1.00 98.12 122 ARG A C 1
ATOM 993 O O . ARG A 1 122 ? -10.043 7.173 6.717 1.00 98.12 122 ARG A O 1
ATOM 1000 N N . SER A 1 123 ? -10.414 8.253 8.656 1.00 98.25 123 SER A N 1
ATOM 1001 C CA . SER A 1 123 ? -11.408 9.184 8.106 1.00 98.25 123 SER A CA 1
ATOM 1002 C C . SER A 1 123 ? -10.836 10.039 6.974 1.00 98.25 123 SER A C 1
ATOM 1004 O O . SER A 1 123 ? -11.509 10.247 5.974 1.00 98.25 123 SER A O 1
ATOM 1006 N N . LYS A 1 124 ? -9.565 10.458 7.080 1.00 98.62 124 LYS A N 1
ATOM 1007 C CA . LYS A 1 124 ? -8.887 11.229 6.023 1.00 98.62 124 LYS A CA 1
ATOM 1008 C C . LYS A 1 124 ? -8.665 10.398 4.759 1.00 98.62 124 LYS A C 1
ATOM 1010 O O . LYS A 1 124 ? -8.719 10.928 3.655 1.00 98.62 124 LYS A O 1
ATOM 1015 N N . LEU A 1 125 ? -8.389 9.101 4.908 1.00 98.44 125 LEU A N 1
ATOM 1016 C CA . LEU A 1 125 ? -8.279 8.184 3.774 1.00 98.44 125 LEU A CA 1
ATOM 1017 C C . LEU A 1 125 ? -9.647 7.967 3.114 1.00 98.44 125 LEU A C 1
ATOM 1019 O O . LEU A 1 125 ? -9.728 8.045 1.889 1.00 98.44 125 LEU A O 1
ATOM 1023 N N . GLU A 1 126 ? -10.700 7.725 3.904 1.00 98.56 126 GLU A N 1
ATOM 1024 C CA . GLU A 1 126 ? -12.077 7.558 3.407 1.00 98.56 126 GLU A CA 1
ATOM 1025 C C . GLU A 1 126 ? -12.553 8.802 2.641 1.00 98.56 126 GLU A C 1
ATOM 1027 O O . GLU A 1 126 ? -13.064 8.661 1.532 1.00 98.56 126 GLU A O 1
ATOM 1032 N N . GLU A 1 127 ? -12.295 10.001 3.172 1.00 98.50 127 GLU A N 1
ATOM 1033 C CA . GLU A 1 127 ? -12.583 11.285 2.520 1.00 98.50 127 GLU A CA 1
ATOM 1034 C C . GLU A 1 127 ? -11.798 11.453 1.213 1.00 98.50 127 GLU A C 1
ATOM 1036 O O . GLU A 1 127 ? -12.389 11.659 0.158 1.00 98.50 127 GLU A O 1
ATOM 1041 N N . LYS A 1 128 ? -10.467 11.300 1.251 1.00 98.31 128 LYS A N 1
ATOM 1042 C CA . LYS A 1 128 ? -9.598 11.536 0.087 1.00 98.31 128 LYS A CA 1
ATOM 1043 C C . LYS A 1 128 ? -9.937 10.651 -1.111 1.00 98.31 128 LYS A C 1
ATOM 1045 O O . LYS A 1 128 ? -9.765 11.071 -2.252 1.00 98.31 128 LYS A O 1
ATOM 1050 N N . TYR A 1 129 ? -10.290 9.393 -0.861 1.00 98.19 129 TYR A N 1
ATOM 1051 C CA . TYR A 1 129 ? -10.453 8.401 -1.922 1.00 98.19 129 TYR A CA 1
ATOM 1052 C C . TYR A 1 129 ? -11.902 7.975 -2.161 1.00 98.19 129 TYR A C 1
ATOM 1054 O O . TYR A 1 129 ? -12.103 7.090 -2.996 1.00 98.19 129 TYR A O 1
ATOM 1062 N N . GLU A 1 130 ? -12.864 8.543 -1.426 1.00 98.25 130 GLU A N 1
ATOM 1063 C CA . GLU A 1 130 ? -14.297 8.221 -1.498 1.00 98.25 130 GLU A CA 1
ATOM 1064 C C . GLU A 1 130 ? -14.569 6.708 -1.383 1.00 98.25 130 GLU A C 1
ATOM 1066 O O . GLU A 1 130 ? -15.319 6.098 -2.148 1.00 98.25 130 GLU A O 1
ATOM 1071 N N . LYS A 1 131 ? -13.890 6.067 -0.428 1.00 98.19 131 LYS A N 1
ATOM 1072 C CA . LYS A 1 131 ? -13.914 4.614 -0.177 1.00 98.19 131 LYS A CA 1
ATOM 1073 C C . LYS A 1 131 ? -14.134 4.343 1.302 1.00 98.19 131 LYS A C 1
ATOM 1075 O O . LYS A 1 131 ? -14.023 5.243 2.125 1.00 98.19 131 LYS A O 1
ATOM 1080 N N . LYS A 1 132 ? -14.436 3.092 1.652 1.00 98.25 132 LYS A N 1
ATOM 1081 C CA . LYS A 1 132 ? -14.846 2.707 3.009 1.00 98.25 132 LYS A CA 1
ATOM 1082 C C . LYS A 1 132 ? -14.037 1.540 3.554 1.00 98.25 132 LYS A C 1
ATOM 1084 O O . LYS A 1 132 ? -13.792 0.552 2.857 1.00 98.25 132 LYS A O 1
ATOM 1089 N N . PHE A 1 133 ? -13.707 1.593 4.840 1.00 98.38 133 PHE A N 1
ATOM 1090 C CA . PHE A 1 133 ? -13.139 0.462 5.578 1.00 98.38 133 PHE A CA 1
ATOM 1091 C C . PHE A 1 133 ? -14.246 -0.434 6.149 1.00 98.38 133 PHE A C 1
ATOM 1093 O O . PHE A 1 133 ? -14.452 -0.523 7.363 1.00 98.38 133 PHE A O 1
ATOM 1100 N N . THR A 1 134 ? -15.006 -1.078 5.261 1.00 97.88 134 THR A N 1
ATOM 1101 C CA . THR A 1 134 ? -16.124 -1.972 5.613 1.00 97.88 134 THR A CA 1
ATOM 1102 C C . THR A 1 134 ? -16.101 -3.253 4.779 1.00 97.88 134 THR A C 1
ATOM 1104 O O . THR A 1 134 ? -15.481 -3.309 3.715 1.00 97.88 134 THR A O 1
ATOM 1107 N N . GLY A 1 135 ? -16.779 -4.306 5.250 1.00 96.62 135 GLY A N 1
ATOM 1108 C CA . GLY A 1 135 ? -16.811 -5.607 4.571 1.00 96.62 135 GLY A CA 1
ATOM 1109 C C . GLY A 1 135 ? -15.403 -6.145 4.300 1.00 96.62 135 GLY A C 1
ATOM 1110 O O . GLY A 1 135 ? -14.594 -6.231 5.216 1.00 96.62 135 GLY A O 1
ATOM 1111 N N . LEU A 1 136 ? -15.095 -6.440 3.031 1.00 94.44 136 LEU A N 1
ATOM 1112 C CA . LEU A 1 136 ? -13.768 -6.897 2.588 1.00 94.44 136 LEU A CA 1
ATOM 1113 C C . LEU A 1 136 ? -12.629 -5.907 2.895 1.00 94.44 136 LEU A C 1
ATOM 1115 O O . LEU A 1 136 ? -11.473 -6.306 2.969 1.00 94.44 136 LEU A O 1
ATOM 1119 N N . GLY A 1 137 ? -12.945 -4.621 3.056 1.00 96.25 137 GLY A N 1
ATOM 1120 C CA . GLY A 1 137 ? -11.982 -3.585 3.421 1.00 96.25 137 GLY A CA 1
ATOM 1121 C C . GLY A 1 137 ? -11.962 -3.249 4.904 1.00 96.25 137 GLY A C 1
ATOM 1122 O O . GLY A 1 137 ? -11.392 -2.226 5.274 1.00 96.25 137 GLY A O 1
ATOM 1123 N N . LYS A 1 138 ? -12.625 -4.037 5.762 1.00 98.06 138 LYS A N 1
ATOM 1124 C CA . LYS A 1 138 ? -12.630 -3.784 7.205 1.00 98.06 138 LYS A CA 1
ATOM 1125 C C . LYS A 1 138 ? -11.191 -3.847 7.735 1.00 98.06 138 LYS A C 1
ATOM 1127 O O . LYS A 1 138 ? -10.481 -4.823 7.510 1.00 98.06 138 LYS A O 1
ATOM 1132 N N . ILE A 1 139 ? -10.788 -2.814 8.474 1.00 97.81 139 ILE A N 1
ATOM 1133 C CA . ILE A 1 139 ? -9.521 -2.821 9.210 1.00 97.81 139 ILE A CA 1
ATOM 1134 C C . ILE A 1 139 ? -9.602 -3.903 10.300 1.00 97.81 139 ILE A C 1
ATOM 1136 O O . ILE A 1 139 ? -10.572 -3.896 11.065 1.00 97.81 139 ILE A O 1
ATOM 1140 N N . PRO A 1 140 ? -8.625 -4.822 10.397 1.00 96.94 140 PRO A N 1
ATOM 1141 C CA . PRO A 1 140 ? -8.613 -5.828 11.452 1.00 96.94 140 PRO A CA 1
ATOM 1142 C C . PRO A 1 140 ? -8.597 -5.200 12.852 1.00 96.94 140 PRO A C 1
ATOM 1144 O O . PRO A 1 140 ? -7.820 -4.284 13.115 1.00 96.94 140 PRO A O 1
ATOM 1147 N N . ASP A 1 141 ? -9.384 -5.750 13.780 1.00 96.69 141 ASP A N 1
ATOM 1148 C CA . ASP A 1 141 ? -9.494 -5.237 15.158 1.00 96.69 141 ASP A CA 1
ATOM 1149 C C . ASP A 1 141 ? -8.160 -5.328 15.934 1.00 96.69 141 ASP A C 1
ATOM 1151 O O . ASP A 1 141 ? -7.966 -4.680 16.957 1.00 96.69 141 ASP A O 1
ATOM 1155 N N . SER A 1 142 ? -7.201 -6.131 15.462 1.00 96.19 142 SER A N 1
ATOM 1156 C CA . SER A 1 142 ? -5.846 -6.161 16.020 1.00 96.19 142 SER A CA 1
ATOM 1157 C C . SER A 1 142 ? -5.045 -4.897 15.704 1.00 96.19 142 SER A C 1
ATOM 1159 O O . SER A 1 142 ? -4.198 -4.509 16.503 1.00 96.19 142 SER A O 1
ATOM 1161 N N . TRP A 1 143 ? -5.314 -4.221 14.582 1.00 97.31 143 TRP A N 1
ATOM 1162 C CA . TRP A 1 143 ? -4.592 -3.003 14.205 1.00 97.31 143 TRP A CA 1
ATOM 1163 C C . TRP A 1 143 ? -4.993 -1.825 15.089 1.00 97.31 143 TRP A C 1
ATOM 1165 O O . TRP A 1 143 ? -4.153 -0.998 15.425 1.00 97.31 143 TRP A O 1
ATOM 1175 N N . THR A 1 144 ? -6.253 -1.784 15.533 1.00 95.44 144 THR A N 1
ATOM 1176 C CA . THR A 1 144 ? -6.762 -0.714 16.405 1.00 95.44 144 THR A CA 1
ATOM 1177 C C . THR A 1 144 ? -6.171 -0.760 17.813 1.00 95.44 144 THR A C 1
ATOM 1179 O O . THR A 1 144 ? -6.351 0.183 18.574 1.00 95.44 144 THR A O 1
ATOM 1182 N N . LYS A 1 145 ? -5.493 -1.857 18.172 1.00 96.88 145 LYS A N 1
ATOM 1183 C CA . LYS A 1 145 ? -4.805 -2.030 19.458 1.00 96.88 145 LYS A CA 1
ATOM 1184 C C . LYS A 1 145 ? -3.353 -1.554 19.425 1.00 96.88 145 LYS A C 1
ATOM 1186 O O . LYS A 1 145 ? -2.742 -1.462 20.481 1.00 96.88 145 LYS A O 1
ATOM 1191 N N . ILE A 1 146 ? -2.804 -1.275 18.240 1.00 97.19 146 ILE A N 1
ATOM 1192 C CA . ILE A 1 146 ? -1.433 -0.782 18.094 1.00 97.19 146 ILE A CA 1
ATOM 1193 C C . ILE A 1 146 ? -1.389 0.649 18.623 1.00 97.19 146 ILE A C 1
ATOM 1195 O O . ILE A 1 146 ? -2.163 1.504 18.188 1.00 97.19 146 ILE A O 1
ATOM 1199 N N . THR A 1 147 ? -0.479 0.921 19.550 1.00 95.81 147 THR A N 1
ATOM 1200 C CA . THR A 1 147 ? -0.294 2.253 20.122 1.00 95.81 147 THR A CA 1
ATOM 1201 C C . THR A 1 147 ? 0.818 3.015 19.406 1.00 95.81 147 THR A C 1
ATOM 1203 O O . THR A 1 147 ? 1.669 2.440 18.728 1.00 95.81 147 THR A O 1
ATOM 1206 N N . LYS A 1 148 ? 0.845 4.342 19.578 1.00 94.50 148 LYS A N 1
ATOM 1207 C CA . LYS A 1 148 ? 1.966 5.165 19.097 1.00 94.50 148 LYS A CA 1
ATOM 1208 C C . LYS A 1 148 ? 3.295 4.723 19.726 1.00 94.50 148 LYS A C 1
ATOM 1210 O O . LYS A 1 148 ? 4.318 4.771 19.057 1.00 94.50 148 LYS A O 1
ATOM 1215 N N . GLU A 1 149 ? 3.272 4.282 20.982 1.00 96.44 149 GLU A N 1
ATOM 1216 C CA . GLU A 1 149 ? 4.466 3.817 21.689 1.00 96.44 149 GLU A CA 1
ATOM 1217 C C . GLU A 1 149 ? 4.998 2.506 21.099 1.00 96.44 149 GLU A C 1
ATOM 1219 O O . GLU A 1 149 ? 6.200 2.385 20.873 1.00 96.44 149 GLU A O 1
ATOM 1224 N N . ASP A 1 150 ? 4.115 1.568 20.737 1.00 95.31 150 ASP A N 1
ATOM 1225 C CA . ASP A 1 150 ? 4.510 0.342 20.025 1.00 95.31 150 ASP A CA 1
ATOM 1226 C C . ASP A 1 150 ? 5.209 0.671 18.704 1.00 95.31 150 ASP A C 1
ATOM 1228 O O . ASP A 1 150 ? 6.244 0.095 18.377 1.00 95.31 150 ASP A O 1
ATOM 1232 N N . VAL A 1 151 ? 4.665 1.641 17.960 1.00 95.44 151 VAL A N 1
ATOM 1233 C CA . VAL A 1 151 ? 5.242 2.115 16.698 1.00 95.44 151 VAL A CA 1
ATOM 1234 C C . VAL A 1 151 ? 6.620 2.735 16.917 1.00 95.44 151 VAL A C 1
ATOM 1236 O O . VAL A 1 151 ? 7.554 2.404 16.194 1.00 95.44 151 VAL A O 1
ATOM 1239 N N . LEU A 1 152 ? 6.775 3.619 17.905 1.00 95.38 152 LEU A N 1
ATOM 1240 C CA . LEU A 1 152 ? 8.064 4.250 18.199 1.00 95.38 152 LEU A CA 1
ATOM 1241 C C . LEU A 1 152 ? 9.108 3.229 18.664 1.00 95.38 152 LEU A C 1
ATOM 1243 O O . LEU A 1 152 ? 10.274 3.341 18.293 1.00 95.38 152 LEU A O 1
ATOM 1247 N N . ASN A 1 153 ? 8.704 2.231 19.450 1.00 94.69 153 ASN A N 1
ATOM 1248 C CA . ASN A 1 153 ? 9.601 1.176 19.912 1.00 94.69 153 ASN A CA 1
ATOM 1249 C C . ASN A 1 153 ? 10.011 0.217 18.793 1.00 94.69 153 ASN A C 1
ATOM 1251 O O . ASN A 1 153 ? 11.157 -0.223 18.787 1.00 94.69 153 ASN A O 1
ATOM 1255 N N . ASP A 1 154 ? 9.126 -0.074 17.839 1.00 92.44 154 ASP A N 1
ATOM 1256 C CA . ASP A 1 154 ? 9.472 -0.831 16.631 1.00 92.44 154 ASP A CA 1
ATOM 1257 C C . ASP A 1 154 ? 10.452 -0.055 15.743 1.00 92.44 154 ASP A C 1
ATOM 1259 O O . ASP A 1 154 ? 11.485 -0.592 15.363 1.00 92.44 154 ASP A O 1
ATOM 1263 N N . LEU A 1 155 ? 10.193 1.235 15.498 1.00 90.06 155 LEU A N 1
ATOM 1264 C CA . LEU A 1 155 ? 11.055 2.083 14.667 1.00 90.06 155 LEU A CA 1
ATOM 1265 C C . LEU A 1 155 ? 12.466 2.262 15.243 1.00 90.06 155 LEU A C 1
ATOM 1267 O O . LEU A 1 155 ? 13.412 2.394 14.482 1.00 90.06 155 LEU A O 1
ATOM 1271 N N . LYS A 1 156 ? 12.628 2.246 16.571 1.00 92.25 156 LYS A N 1
ATOM 1272 C CA . LYS A 1 156 ? 13.951 2.291 17.223 1.00 92.25 156 LYS A CA 1
ATOM 1273 C C . LYS A 1 156 ? 14.758 0.995 17.073 1.00 92.25 156 LYS A C 1
ATOM 1275 O O . LYS A 1 156 ? 15.940 0.992 17.400 1.00 92.25 156 LYS A O 1
ATOM 1280 N N . ARG A 1 157 ? 14.116 -0.116 16.697 1.00 86.81 157 ARG A N 1
ATOM 1281 C CA . ARG A 1 157 ? 14.755 -1.435 16.535 1.00 86.81 157 ARG A CA 1
ATOM 1282 C C . ARG A 1 157 ? 15.174 -1.724 15.092 1.00 86.81 157 ARG A C 1
ATOM 1284 O O . ARG A 1 157 ? 15.799 -2.759 14.871 1.00 86.81 157 ARG A O 1
ATOM 1291 N N . GLN A 1 158 ? 14.778 -0.872 14.149 1.00 70.38 158 GLN A N 1
ATOM 1292 C CA . GLN A 1 158 ? 15.142 -0.950 12.733 1.00 70.38 158 GLN A CA 1
ATOM 1293 C C . GLN A 1 158 ? 16.431 -0.171 12.483 1.00 70.38 158 GLN A C 1
ATOM 1295 O O . GLN A 1 158 ? 17.222 -0.649 11.643 1.00 70.38 158 GLN A O 1
#

InterPro domains:
  IPR060179 Interferon-induced very large GTPase 1, C-terminal [PF26772] (21-155)

Secondary structure (DSSP, 8-state):
-HHHHHHHHHHHHHHHHHSS---B-TTT-PBP--SSTT-SS-B--SS---GGGGT-B-TTSSBBP---HHHHHHSS-EEE-TT--EEEGGGGGGG-GGGTTB---------HHHHHHHHHTHHHHHHHHT-BS-GGGPPPTTGGG--HHHHHHHHTT-

Organism: Tupaia chinensis (NCBI:txid246437)